Protein AF-A0A7Y5D1C2-F1 (afdb_monomer_lite)

Radius of gyration: 11.57 Å; chains: 1; bounding box: 35×24×23 Å

pLDDT: mean 75.0, std 17.31, range [31.34, 95.44]

Foldseek 3Di:
DDDPPWDDFDKAQALVSCVVPDDQQFWKDFPPDPWIWGFHDAPPVQQWTWTAGPVVRDIDIDHSPPPRGIMTGD

Sequence (74 aa):
MKRPEIINHKIVNSVEQLARFLKRGDIFRKPRGATQYKFEELVQEQNIVICENLDTHRSEEIYFNSPVFRLMMI

Structure (mmCIF, N/CA/C/O backbone):
data_AF-A0A7Y5D1C2-F1
#
_entry.id   AF-A0A7Y5D1C2-F1
#
loop_
_atom_site.group_PDB
_atom_site.id
_atom_site.type_symbol
_atom_site.label_atom_id
_atom_site.label_alt_id
_atom_site.labe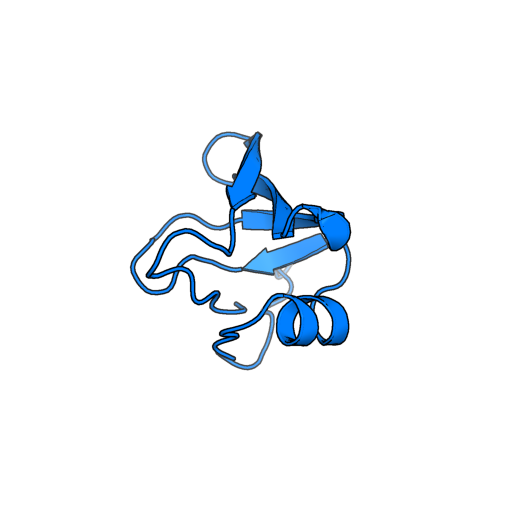l_comp_id
_atom_site.label_asym_id
_atom_site.label_entity_id
_atom_site.label_seq_id
_atom_site.pdbx_PDB_ins_code
_atom_site.Cartn_x
_atom_site.Cartn_y
_atom_site.Cartn_z
_atom_site.occupancy
_atom_site.B_iso_or_equiv
_atom_site.auth_seq_id
_atom_site.auth_comp_id
_atom_site.auth_asym_id
_atom_site.auth_atom_id
_atom_site.pdbx_PDB_model_num
ATOM 1 N N . MET A 1 1 ? 21.759 -12.173 -2.656 1.00 36.59 1 MET A N 1
ATOM 2 C CA . MET A 1 1 ? 20.691 -12.231 -1.635 1.00 36.59 1 MET A CA 1
ATOM 3 C C . MET A 1 1 ? 19.359 -12.322 -2.359 1.00 36.59 1 MET A C 1
ATOM 5 O O . MET A 1 1 ? 19.056 -11.437 -3.147 1.00 36.59 1 MET A O 1
ATOM 9 N N . LYS A 1 2 ? 18.641 -13.439 -2.200 1.00 31.34 2 LYS A N 1
ATOM 10 C CA . LYS A 1 2 ? 17.325 -13.652 -2.818 1.00 31.34 2 LYS A CA 1
ATOM 11 C C . LYS A 1 2 ? 16.299 -12.797 -2.067 1.00 31.34 2 LYS A C 1
ATOM 13 O O . LYS A 1 2 ? 16.292 -12.814 -0.839 1.00 31.34 2 LYS A O 1
ATOM 18 N N . ARG A 1 3 ? 15.529 -11.994 -2.807 1.00 31.52 3 ARG A N 1
ATOM 19 C CA . ARG A 1 3 ? 14.479 -11.111 -2.276 1.00 31.52 3 ARG A CA 1
ATOM 20 C C . ARG A 1 3 ? 13.408 -11.953 -1.562 1.00 31.52 3 ARG A C 1
ATOM 22 O O . ARG A 1 3 ? 13.171 -13.073 -2.011 1.00 31.52 3 ARG A O 1
ATOM 29 N N . PRO A 1 4 ? 12.771 -11.451 -0.490 1.00 37.28 4 PRO A N 1
ATOM 30 C CA . PRO A 1 4 ? 11.574 -12.086 0.044 1.00 37.28 4 PRO A CA 1
ATOM 31 C C . PRO A 1 4 ? 10.481 -12.039 -1.034 1.00 37.2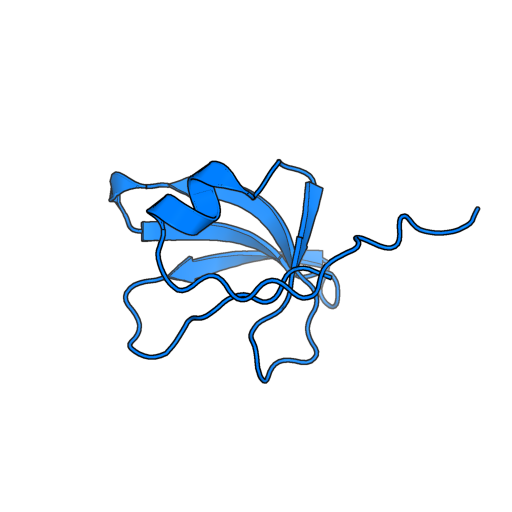8 4 PRO A C 1
ATOM 33 O O . PRO A 1 4 ? 9.966 -10.975 -1.360 1.00 37.28 4 PRO A O 1
ATOM 36 N N . GLU A 1 5 ? 10.201 -13.192 -1.640 1.00 34.41 5 GLU A N 1
ATOM 37 C CA . GLU A 1 5 ? 8.985 -13.436 -2.415 1.00 34.41 5 GLU A CA 1
ATOM 38 C C . GLU A 1 5 ? 7.841 -13.509 -1.407 1.00 34.41 5 GLU A C 1
ATOM 40 O O . GLU A 1 5 ? 7.807 -14.418 -0.571 1.00 34.41 5 GLU A O 1
ATOM 45 N N . ILE A 1 6 ? 6.935 -12.536 -1.420 1.00 44.44 6 ILE A N 1
ATOM 46 C CA . ILE A 1 6 ? 5.779 -12.571 -0.540 1.00 44.44 6 ILE A CA 1
ATOM 47 C C . ILE A 1 6 ? 4.694 -13.409 -1.237 1.00 44.44 6 ILE A C 1
ATOM 49 O O . ILE A 1 6 ? 4.189 -13.211 -2.340 1.00 44.44 6 ILE A O 1
ATOM 53 N N . ILE A 1 7 ? 4.389 -14.493 -0.551 1.00 43.19 7 ILE A N 1
ATOM 54 C CA . ILE A 1 7 ? 3.524 -15.567 -0.999 1.00 43.19 7 ILE A CA 1
ATOM 55 C C . ILE A 1 7 ? 2.062 -15.138 -0.772 1.00 43.19 7 ILE A C 1
ATOM 57 O O . ILE A 1 7 ? 1.725 -14.749 0.345 1.00 43.19 7 ILE A O 1
ATOM 61 N N . ASN A 1 8 ? 1.197 -15.293 -1.796 1.00 50.03 8 ASN A N 1
ATOM 62 C CA . ASN A 1 8 ? -0.267 -15.563 -1.735 1.00 50.03 8 ASN A CA 1
ATOM 63 C C . ASN A 1 8 ? -1.253 -14.696 -2.551 1.00 50.03 8 ASN A C 1
ATOM 65 O O . ASN A 1 8 ? -2.446 -14.932 -2.391 1.00 50.03 8 ASN A O 1
ATOM 69 N N . HIS A 1 9 ? -0.867 -13.769 -3.438 1.00 57.41 9 HIS A N 1
ATOM 70 C CA . HIS A 1 9 ? -1.807 -13.132 -4.402 1.00 57.41 9 HIS A CA 1
ATOM 71 C C . HIS A 1 9 ? -3.163 -12.658 -3.807 1.00 57.41 9 HIS A C 1
ATOM 73 O O . HIS A 1 9 ? -4.197 -12.683 -4.481 1.00 57.41 9 HIS A O 1
ATOM 79 N N . LYS A 1 10 ? -3.207 -12.271 -2.524 1.00 65.31 10 LYS A N 1
ATOM 80 C CA . LYS A 1 10 ? -4.474 -11.964 -1.851 1.00 65.31 10 LYS A CA 1
ATOM 81 C C . LYS A 1 10 ? -4.935 -10.582 -2.276 1.00 65.31 10 LYS A C 1
ATOM 83 O O . LYS A 1 10 ? -4.177 -9.619 -2.178 1.00 65.31 10 LYS A O 1
ATOM 88 N N . ILE A 1 11 ? -6.183 -10.510 -2.729 1.00 67.19 11 ILE A N 1
ATOM 89 C CA . ILE A 1 11 ? -6.863 -9.256 -3.035 1.00 67.19 11 ILE A CA 1
ATOM 90 C C . ILE A 1 11 ? -7.625 -8.816 -1.787 1.00 67.19 11 ILE A C 1
ATOM 92 O O . ILE A 1 11 ? -8.500 -9.541 -1.313 1.00 67.19 11 ILE A O 1
ATOM 96 N N . VAL A 1 12 ? -7.312 -7.630 -1.275 1.00 71.25 12 VAL A N 1
ATOM 97 C CA . VAL A 1 12 ? -8.037 -6.996 -0.164 1.00 71.25 12 VAL A CA 1
ATOM 98 C C . VAL A 1 12 ? -8.913 -5.861 -0.681 1.00 71.25 12 VAL A C 1
ATOM 100 O O . VAL A 1 12 ? -8.493 -5.095 -1.548 1.00 71.25 12 VAL A O 1
ATOM 103 N N . ASN A 1 13 ? -10.140 -5.786 -0.163 1.00 70.00 13 ASN A N 1
ATOM 104 C CA . ASN A 1 13 ? -11.203 -4.895 -0.639 1.00 70.00 13 ASN A CA 1
ATOM 105 C C . ASN A 1 13 ? -11.761 -3.983 0.466 1.00 70.00 13 ASN A C 1
ATOM 107 O O . ASN A 1 13 ? -12.758 -3.306 0.232 1.00 70.00 13 ASN A O 1
ATOM 111 N N . SER A 1 14 ? -11.160 -3.983 1.660 1.00 73.12 14 SER A N 1
ATOM 112 C CA . SER A 1 14 ? -11.497 -3.058 2.748 1.00 73.12 14 SER A CA 1
ATOM 113 C C . SER A 1 14 ? -10.257 -2.677 3.570 1.00 73.12 14 SER A C 1
ATOM 115 O O . SER A 1 14 ? -9.264 -3.415 3.592 1.00 73.12 14 SER A O 1
ATOM 117 N N . VAL A 1 15 ? -10.322 -1.542 4.271 1.00 73.38 15 VAL A N 1
ATOM 118 C CA . VAL A 1 15 ? -9.270 -1.069 5.191 1.00 73.38 15 VAL A CA 1
ATOM 119 C C . VAL A 1 15 ? -9.103 -2.014 6.381 1.00 73.38 15 VAL A C 1
ATOM 121 O O . VAL A 1 15 ? -7.987 -2.269 6.823 1.00 73.38 15 VAL A O 1
ATOM 124 N N . GLU A 1 16 ? -10.183 -2.628 6.856 1.00 74.62 16 GLU A N 1
ATOM 125 C CA . GLU A 1 16 ? -10.149 -3.615 7.940 1.00 74.62 16 GLU A CA 1
ATOM 126 C C . GLU A 1 16 ? -9.444 -4.903 7.509 1.00 74.62 16 GLU A C 1
ATOM 128 O O . GLU A 1 16 ? -8.756 -5.539 8.308 1.00 74.62 16 GLU A O 1
ATOM 133 N N . GLN A 1 17 ? -9.596 -5.304 6.243 1.00 76.44 17 GLN A N 1
ATOM 134 C CA . GLN A 1 17 ? -8.841 -6.426 5.691 1.00 76.44 17 GLN A CA 1
ATOM 135 C C . GLN A 1 17 ? -7.357 -6.073 5.593 1.00 76.44 17 GLN A C 1
ATOM 137 O O . GLN A 1 17 ? -6.526 -6.867 6.028 1.00 76.44 17 GLN A O 1
ATOM 142 N N . LEU A 1 18 ? -7.021 -4.878 5.097 1.00 75.31 18 LEU A N 1
ATOM 143 C CA . LEU A 1 18 ? -5.641 -4.388 5.076 1.00 75.31 18 LEU A CA 1
ATOM 144 C C . LEU A 1 18 ? -5.011 -4.411 6.469 1.00 75.31 18 LEU A C 1
ATOM 146 O O . LEU A 1 18 ? -3.953 -5.006 6.635 1.00 75.31 18 LEU A O 1
ATOM 150 N N . ALA A 1 19 ? -5.692 -3.858 7.475 1.00 72.56 19 ALA A N 1
ATOM 151 C CA . ALA A 1 19 ? -5.217 -3.801 8.857 1.00 72.56 19 ALA A CA 1
ATOM 152 C C . ALA A 1 19 ? -4.885 -5.179 9.453 1.00 72.56 19 ALA A C 1
ATOM 154 O O . ALA A 1 19 ? -4.029 -5.292 10.326 1.00 72.56 19 ALA A O 1
ATOM 155 N N . ARG A 1 20 ? -5.574 -6.235 9.003 1.00 77.19 20 ARG A N 1
ATOM 156 C CA . ARG A 1 20 ? -5.350 -7.610 9.474 1.00 77.19 20 ARG A CA 1
ATOM 157 C C . ARG A 1 20 ? -4.167 -8.294 8.798 1.00 77.19 20 ARG A C 1
ATOM 159 O O . ARG A 1 20 ? -3.629 -9.242 9.366 1.00 77.19 20 ARG A O 1
ATOM 166 N N . PHE A 1 21 ? -3.813 -7.878 7.583 1.00 74.00 21 PHE A N 1
ATOM 167 C CA . PHE A 1 21 ? -2.850 -8.593 6.745 1.00 74.00 21 PHE A CA 1
ATOM 168 C C . PHE A 1 21 ? -1.539 -7.844 6.523 1.00 74.00 21 PHE A C 1
ATOM 170 O O . PHE A 1 21 ? -0.514 -8.510 6.422 1.00 74.00 21 PHE A O 1
ATOM 177 N N . LEU A 1 22 ? -1.563 -6.512 6.452 1.00 76.81 22 LEU A N 1
ATOM 178 C CA . LEU A 1 22 ? -0.373 -5.708 6.197 1.00 76.81 22 LEU A CA 1
ATOM 179 C C . LEU A 1 22 ? 0.446 -5.491 7.462 1.00 76.81 22 LEU A C 1
ATOM 181 O O . LEU A 1 22 ? -0.054 -5.045 8.495 1.00 76.81 22 LEU A O 1
ATOM 185 N N . LYS A 1 23 ? 1.742 -5.747 7.338 1.00 83.94 23 LYS A N 1
ATOM 186 C CA . LYS A 1 23 ? 2.779 -5.372 8.292 1.00 83.94 23 LYS A CA 1
ATOM 187 C C . LYS A 1 23 ? 3.721 -4.384 7.631 1.00 83.94 23 LYS A C 1
ATOM 189 O O . LYS A 1 23 ? 3.984 -4.467 6.434 1.00 83.94 23 LYS A O 1
ATOM 194 N N . ARG A 1 24 ? 4.254 -3.450 8.421 1.00 86.75 24 ARG A N 1
ATOM 195 C CA . ARG A 1 24 ? 5.251 -2.483 7.951 1.00 86.75 24 ARG A CA 1
ATOM 196 C C . ARG A 1 24 ? 6.390 -3.200 7.213 1.00 86.75 24 ARG A C 1
ATOM 198 O O . ARG A 1 24 ? 6.990 -4.120 7.764 1.00 86.75 24 ARG A O 1
ATOM 205 N N . GLY A 1 25 ? 6.677 -2.762 5.990 1.00 86.50 25 GLY A N 1
ATOM 206 C CA . GLY A 1 25 ? 7.659 -3.361 5.084 1.00 86.50 25 GLY A CA 1
ATOM 207 C C . GLY A 1 25 ? 7.082 -4.317 4.036 1.00 86.50 25 GLY A C 1
ATOM 208 O O . GLY A 1 25 ? 7.798 -4.646 3.091 1.00 86.50 25 GLY A O 1
ATOM 209 N N . ASP A 1 26 ? 5.819 -4.737 4.159 1.00 86.06 26 ASP A N 1
ATOM 210 C CA . ASP A 1 26 ? 5.172 -5.596 3.163 1.00 86.06 26 ASP A CA 1
ATOM 211 C C . ASP A 1 26 ? 5.068 -4.899 1.805 1.00 86.06 26 ASP A C 1
ATOM 213 O O . ASP A 1 26 ? 4.839 -3.690 1.723 1.00 86.06 26 ASP A O 1
ATOM 217 N N . ILE A 1 27 ? 5.198 -5.675 0.731 1.00 86.19 27 ILE A N 1
ATOM 218 C CA . ILE A 1 27 ? 5.101 -5.169 -0.635 1.00 86.19 27 ILE A CA 1
ATOM 219 C C . ILE A 1 27 ? 3.718 -5.493 -1.202 1.00 86.19 27 ILE A C 1
ATOM 221 O O . ILE A 1 27 ? 3.159 -6.573 -1.012 1.00 86.19 27 ILE A O 1
ATOM 225 N N . PHE A 1 28 ? 3.129 -4.531 -1.900 1.00 83.81 28 PHE A N 1
ATOM 226 C CA . PHE A 1 28 ? 1.850 -4.708 -2.570 1.00 83.81 28 PHE A CA 1
ATOM 227 C C . PHE A 1 28 ? 1.786 -3.891 -3.860 1.00 83.81 28 PHE A C 1
ATOM 229 O O . PHE A 1 28 ? 2.612 -3.018 -4.123 1.00 83.81 28 PHE A O 1
ATOM 236 N N . ARG A 1 29 ? 0.772 -4.159 -4.681 1.00 82.56 29 ARG A N 1
ATOM 237 C CA . ARG A 1 29 ? 0.433 -3.347 -5.856 1.00 82.56 29 ARG A CA 1
ATOM 238 C C . ARG A 1 29 ? -1.056 -3.071 -5.943 1.00 82.56 29 ARG A C 1
ATOM 240 O O . ARG A 1 29 ? -1.885 -3.792 -5.389 1.00 82.56 29 ARG A O 1
ATOM 247 N N . LYS A 1 30 ? -1.407 -2.065 -6.737 1.00 80.06 30 LYS A N 1
ATOM 248 C CA . LYS A 1 30 ? -2.777 -1.878 -7.234 1.00 80.06 30 LYS A CA 1
ATOM 249 C C . LYS A 1 30 ? -3.105 -3.015 -8.226 1.00 80.06 30 LYS A C 1
ATOM 251 O O . LYS A 1 30 ? -2.206 -3.466 -8.932 1.00 80.06 30 LYS A O 1
ATOM 256 N N . PRO A 1 31 ? -4.363 -3.469 -8.382 1.00 74.25 31 PRO A N 1
ATOM 257 C CA . PRO A 1 31 ? -4.707 -4.711 -9.090 1.00 74.25 31 PRO A CA 1
ATOM 258 C C . PRO A 1 31 ? -4.434 -4.640 -10.593 1.00 74.25 31 PRO A C 1
ATOM 260 O O . PRO A 1 31 ? -4.365 -5.662 -11.264 1.00 74.25 31 PRO A O 1
ATOM 263 N N . ARG A 1 32 ? -4.317 -3.419 -11.123 1.00 76.44 32 ARG A N 1
ATOM 264 C CA . ARG A 1 32 ? -4.006 -3.113 -12.523 1.00 76.44 32 ARG A CA 1
ATOM 265 C C . ARG A 1 32 ? -2.733 -2.270 -12.670 1.00 76.44 32 ARG A C 1
ATOM 267 O O . ARG A 1 32 ? -2.447 -1.798 -13.762 1.00 76.44 32 ARG A O 1
ATOM 274 N N . GLY A 1 33 ? -2.011 -2.030 -11.574 1.00 78.00 33 GLY A N 1
ATOM 275 C CA . GLY A 1 33 ? -0.782 -1.242 -11.570 1.00 78.00 33 GLY A CA 1
ATOM 276 C C . GLY A 1 33 ? 0.447 -2.143 -11.622 1.00 78.00 33 GLY A C 1
ATOM 277 O O . GLY A 1 33 ? 0.460 -3.207 -11.005 1.00 78.00 33 GLY A O 1
ATOM 278 N N . ALA A 1 34 ? 1.478 -1.707 -12.344 1.00 83.94 34 ALA A N 1
ATOM 279 C CA . ALA A 1 34 ? 2.791 -2.350 -12.311 1.00 83.94 34 ALA A CA 1
ATOM 280 C C . ALA A 1 34 ? 3.626 -1.897 -11.100 1.00 83.94 34 ALA A C 1
ATOM 282 O O . ALA A 1 34 ? 4.448 -2.667 -10.614 1.00 83.94 34 ALA A O 1
ATOM 283 N N . THR A 1 35 ? 3.370 -0.683 -10.600 1.00 86.50 35 THR A N 1
ATOM 284 C CA . THR A 1 35 ? 4.089 -0.081 -9.475 1.00 86.50 35 THR A CA 1
ATOM 285 C C . THR A 1 35 ? 3.957 -0.910 -8.208 1.00 86.50 35 THR A C 1
ATOM 287 O O . THR A 1 35 ? 2.849 -1.270 -7.787 1.00 86.50 35 THR A O 1
ATOM 290 N N . GLN A 1 36 ? 5.112 -1.179 -7.608 1.00 89.00 36 GLN A N 1
ATOM 291 C CA . GLN A 1 36 ? 5.225 -1.813 -6.308 1.00 89.00 36 GLN A CA 1
ATOM 292 C C . GLN A 1 36 ? 5.298 -0.750 -5.217 1.00 89.00 36 GLN A C 1
ATOM 294 O O . GLN A 1 36 ? 5.996 0.257 -5.343 1.00 89.00 36 GLN A O 1
ATOM 299 N N . TYR A 1 37 ? 4.588 -1.010 -4.132 1.00 89.00 37 TYR A N 1
ATOM 300 C CA . TYR A 1 37 ? 4.524 -0.151 -2.968 1.00 89.00 37 TYR A CA 1
ATOM 301 C C . TYR A 1 37 ? 4.987 -0.931 -1.752 1.00 89.00 37 TYR A C 1
ATOM 303 O O . TYR A 1 37 ? 4.566 -2.069 -1.558 1.00 89.00 37 TYR A O 1
ATOM 311 N N . LYS A 1 38 ? 5.826 -0.315 -0.926 1.00 90.00 38 LYS A N 1
ATOM 312 C CA . LYS A 1 38 ? 6.219 -0.848 0.375 1.00 90.00 38 LYS A CA 1
ATOM 313 C C . LYS A 1 38 ? 5.370 -0.177 1.444 1.00 90.00 38 LYS A C 1
ATOM 315 O O . LYS A 1 38 ? 5.393 1.043 1.581 1.00 90.00 38 LYS A O 1
ATOM 320 N N . PHE A 1 39 ? 4.584 -0.959 2.164 1.00 89.25 39 PHE A N 1
ATOM 321 C CA . PHE A 1 39 ? 3.682 -0.467 3.193 1.00 89.25 39 PHE A CA 1
ATOM 322 C C . PHE A 1 39 ? 4.452 0.103 4.384 1.00 89.25 39 PHE A C 1
ATOM 324 O O . PHE A 1 39 ? 5.361 -0.541 4.908 1.00 89.25 39 PHE A O 1
ATOM 331 N N . GLU A 1 40 ? 4.054 1.285 4.843 1.00 91.56 40 GLU A N 1
ATOM 332 C CA . GLU A 1 40 ? 4.615 1.909 6.040 1.00 91.56 40 GLU A CA 1
ATOM 333 C C . GLU A 1 40 ? 3.585 1.940 7.170 1.00 91.56 40 GLU A C 1
ATOM 335 O O . GLU A 1 40 ? 3.856 1.428 8.258 1.00 91.56 40 GLU A O 1
ATOM 340 N N . GLU A 1 41 ? 2.399 2.493 6.906 1.00 91.38 41 GLU A N 1
ATOM 341 C CA . GLU A 1 41 ? 1.393 2.759 7.935 1.00 91.38 41 GLU A CA 1
ATOM 342 C C . GLU A 1 41 ? -0.035 2.774 7.368 1.00 91.38 41 GLU A C 1
ATOM 344 O O . GLU A 1 41 ? -0.265 3.087 6.199 1.00 91.38 41 GLU A O 1
ATOM 349 N N . LEU A 1 42 ? -1.012 2.436 8.215 1.00 87.75 42 LEU A N 1
ATOM 350 C CA . LEU A 1 42 ? -2.438 2.534 7.917 1.00 87.75 42 LEU A CA 1
ATOM 351 C C . LEU A 1 42 ? -3.109 3.519 8.877 1.00 87.75 42 LEU A C 1
ATOM 353 O O . LEU A 1 42 ? -3.245 3.230 10.065 1.00 87.75 42 LEU A O 1
ATOM 357 N N . VAL A 1 43 ? -3.609 4.629 8.342 1.00 89.19 43 VAL A N 1
ATOM 358 C CA . VAL A 1 43 ? -4.393 5.619 9.089 1.00 89.19 43 VAL A CA 1
ATOM 359 C C . VAL A 1 43 ? -5.874 5.276 8.928 1.00 89.19 43 VAL A C 1
ATOM 361 O O . VAL A 1 43 ? -6.543 5.726 7.995 1.00 89.19 43 VAL A O 1
ATOM 364 N N . GLN A 1 44 ? -6.381 4.417 9.818 1.00 81.12 44 GLN A N 1
ATOM 365 C CA . GLN A 1 44 ? -7.728 3.836 9.712 1.00 81.12 44 GLN A CA 1
ATOM 366 C C . GLN A 1 44 ? -8.843 4.888 9.731 1.00 81.12 44 GLN A C 1
ATOM 368 O O . GLN A 1 44 ? -9.753 4.815 8.912 1.00 81.12 44 GLN A O 1
ATOM 373 N N . GLU A 1 45 ? -8.746 5.896 10.602 1.00 85.25 45 GLU A N 1
ATOM 374 C CA . GLU A 1 45 ? -9.751 6.966 10.731 1.00 85.25 45 GLU A CA 1
ATOM 375 C C . GLU A 1 45 ? -9.972 7.732 9.419 1.00 85.25 45 GLU A C 1
ATOM 377 O O . GLU A 1 45 ? -11.073 8.201 9.139 1.00 85.25 45 GLU A O 1
ATOM 382 N N . GLN A 1 46 ? -8.924 7.828 8.597 1.00 83.69 46 GLN A N 1
ATOM 383 C CA . GLN A 1 46 ? -8.927 8.564 7.334 1.00 83.69 46 GLN A CA 1
ATOM 384 C C . GLN A 1 46 ? -9.015 7.635 6.114 1.00 83.69 46 GLN A C 1
ATOM 386 O O . GLN A 1 46 ? -9.139 8.109 4.986 1.00 83.69 46 GLN A O 1
ATOM 391 N N . ASN A 1 47 ? -8.990 6.313 6.320 1.00 83.19 47 ASN A N 1
ATOM 392 C CA . ASN A 1 47 ? -8.898 5.303 5.264 1.00 83.19 47 ASN A CA 1
ATOM 393 C C . ASN A 1 47 ? -7.704 5.527 4.313 1.00 83.19 47 ASN A C 1
ATOM 395 O O . ASN A 1 47 ? -7.831 5.356 3.096 1.00 83.19 47 ASN A O 1
ATOM 399 N N . ILE A 1 48 ? -6.549 5.908 4.873 1.00 86.44 48 ILE A N 1
ATOM 400 C CA . ILE A 1 48 ? -5.315 6.191 4.125 1.00 86.44 48 ILE A CA 1
ATOM 401 C C . ILE A 1 48 ? -4.278 5.102 4.389 1.00 86.44 48 ILE A C 1
ATOM 403 O O . ILE A 1 48 ? -3.993 4.754 5.534 1.00 86.44 48 ILE A O 1
ATOM 407 N N . VAL A 1 49 ? -3.677 4.595 3.316 1.00 87.25 49 VAL A N 1
ATOM 408 C CA . VAL A 1 49 ? -2.474 3.763 3.352 1.00 87.25 49 VAL A CA 1
ATOM 409 C C . VAL A 1 49 ? -1.274 4.645 3.021 1.00 87.25 49 VAL A C 1
ATOM 411 O O 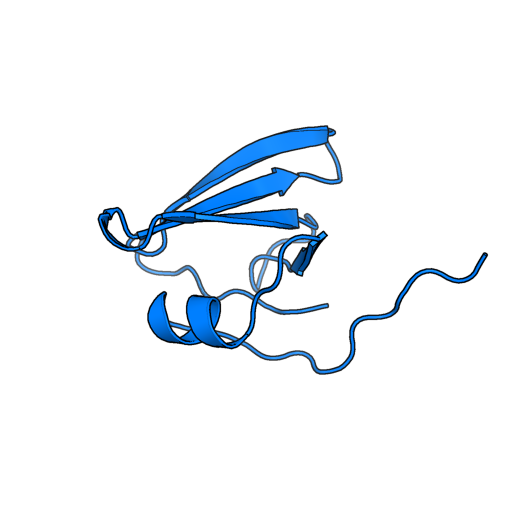. VAL A 1 49 ? -1.208 5.201 1.925 1.00 87.25 49 VAL A O 1
ATOM 414 N N . ILE A 1 50 ? -0.316 4.743 3.937 1.00 91.19 50 ILE A N 1
ATOM 415 C CA . ILE A 1 50 ? 0.977 5.386 3.703 1.00 91.19 50 ILE A CA 1
ATOM 416 C C . ILE A 1 50 ? 1.956 4.313 3.231 1.00 91.19 50 ILE A C 1
ATOM 418 O O . ILE A 1 50 ? 2.116 3.260 3.859 1.00 9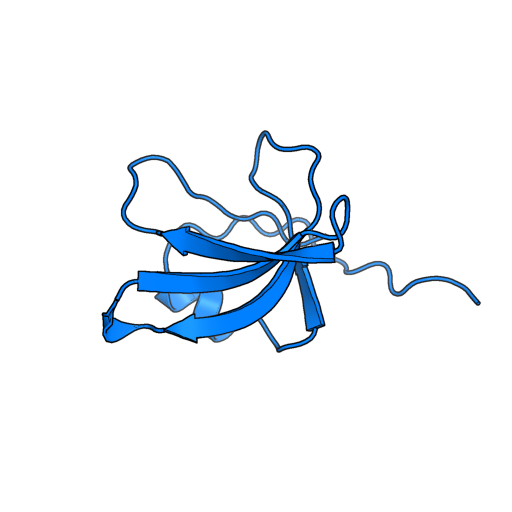1.19 50 ILE A O 1
ATOM 422 N N . CYS A 1 51 ? 2.608 4.566 2.103 1.00 91.38 51 CYS A N 1
ATOM 423 C CA . CYS A 1 51 ? 3.530 3.620 1.488 1.00 91.38 51 CYS A CA 1
ATOM 424 C C . CYS A 1 51 ? 4.654 4.330 0.731 1.00 91.38 51 CYS A C 1
ATOM 426 O O . CYS A 1 51 ? 4.522 5.485 0.345 1.00 91.38 51 CYS A O 1
ATOM 428 N N . GLU A 1 52 ? 5.764 3.636 0.500 1.00 94.50 52 GLU A N 1
ATOM 429 C CA . GLU A 1 52 ? 6.824 4.083 -0.404 1.00 94.50 52 GLU A CA 1
ATOM 430 C C . GLU A 1 52 ? 6.585 3.486 -1.793 1.00 94.50 52 GLU A C 1
ATOM 432 O O . GLU A 1 52 ? 6.476 2.267 -1.937 1.00 94.50 52 GLU A O 1
ATOM 437 N N . ASN A 1 53 ? 6.538 4.326 -2.823 1.00 93.56 53 ASN A N 1
ATOM 438 C CA . ASN A 1 53 ? 6.601 3.882 -4.209 1.00 93.56 53 ASN A CA 1
ATOM 439 C C . ASN A 1 53 ? 8.030 3.415 -4.522 1.00 93.56 53 ASN A C 1
ATOM 441 O O . ASN A 1 53 ? 8.957 4.222 -4.530 1.00 93.56 53 ASN A O 1
ATOM 445 N N . LEU A 1 54 ? 8.203 2.125 -4.810 1.00 91.25 54 LEU A N 1
ATOM 446 C CA . LEU A 1 54 ? 9.520 1.520 -5.029 1.00 91.25 54 LEU A CA 1
ATOM 447 C C . LEU A 1 54 ? 10.154 1.876 -6.381 1.00 91.25 54 LEU A C 1
ATOM 449 O O . LEU A 1 54 ? 11.350 1.656 -6.552 1.00 91.25 54 LEU A O 1
ATOM 453 N N . ASP A 1 55 ? 9.389 2.440 -7.319 1.00 92.00 55 ASP A N 1
ATOM 454 C CA . ASP A 1 55 ? 9.919 2.931 -8.595 1.00 92.00 55 ASP A CA 1
ATOM 455 C C . ASP A 1 55 ? 10.537 4.331 -8.435 1.00 92.00 55 ASP A C 1
ATOM 457 O O . ASP A 1 55 ? 11.505 4.676 -9.113 1.00 92.00 55 ASP A O 1
ATOM 461 N N . THR A 1 56 ? 9.966 5.161 -7.552 1.00 95.25 56 THR A N 1
ATOM 462 C CA . THR A 1 56 ? 10.352 6.577 -7.391 1.00 95.25 56 THR A CA 1
ATOM 463 C C . THR A 1 56 ? 11.023 6.900 -6.059 1.00 95.25 56 THR A C 1
ATOM 465 O O . THR A 1 56 ? 11.542 8.006 -5.903 1.00 95.25 56 THR A O 1
ATOM 468 N N . HIS A 1 57 ? 11.017 5.965 -5.107 1.00 93.25 57 HIS A N 1
ATOM 469 C CA . HIS A 1 57 ? 11.473 6.142 -3.724 1.00 93.25 57 HIS A CA 1
ATOM 470 C C . HIS A 1 57 ? 10.810 7.319 -2.998 1.00 93.25 57 HIS A C 1
ATOM 472 O O . HIS A 1 57 ? 11.422 7.985 -2.160 1.00 93.25 57 HIS A O 1
ATOM 478 N N . ARG A 1 58 ? 9.550 7.612 -3.338 1.00 95.44 58 ARG A N 1
ATOM 479 C CA . ARG A 1 58 ? 8.756 8.670 -2.701 1.00 95.44 58 ARG A CA 1
ATOM 480 C C . ARG A 1 58 ? 7.645 8.078 -1.853 1.00 95.44 58 ARG A C 1
ATOM 482 O O . ARG A 1 58 ? 7.031 7.083 -2.235 1.00 95.44 58 ARG A O 1
ATOM 489 N N . SER A 1 59 ? 7.362 8.732 -0.732 1.00 94.44 59 SER A N 1
ATOM 490 C CA . SER A 1 59 ? 6.175 8.442 0.066 1.00 94.44 59 SER A CA 1
ATOM 491 C C . SER A 1 59 ? 4.914 8.867 -0.686 1.00 94.44 59 SER A C 1
ATOM 493 O O . SER A 1 59 ? 4.843 9.980 -1.208 1.00 94.44 59 SER A O 1
ATOM 495 N N . GLU A 1 60 ? 3.923 7.984 -0.721 1.00 92.88 60 GLU A N 1
ATOM 496 C CA . GLU A 1 60 ? 2.608 8.200 -1.313 1.00 92.88 60 GLU A CA 1
ATOM 497 C C . GLU A 1 60 ? 1.500 7.831 -0.319 1.00 92.88 60 GLU A C 1
ATOM 499 O O . GLU A 1 60 ? 1.595 6.853 0.429 1.00 92.88 60 GLU A O 1
ATOM 504 N N . GLU A 1 61 ? 0.419 8.606 -0.369 1.00 90.38 61 GLU A N 1
ATOM 505 C CA . GLU A 1 61 ? -0.830 8.341 0.338 1.00 90.38 61 GLU A CA 1
ATOM 506 C C . GLU A 1 61 ? -1.845 7.728 -0.629 1.00 90.38 61 GLU A C 1
ATOM 508 O O . GLU A 1 61 ? -2.175 8.304 -1.670 1.00 90.38 61 GLU A O 1
ATOM 513 N N . ILE A 1 62 ? -2.360 6.548 -0.290 1.00 84.44 62 ILE A N 1
ATOM 514 C CA . ILE A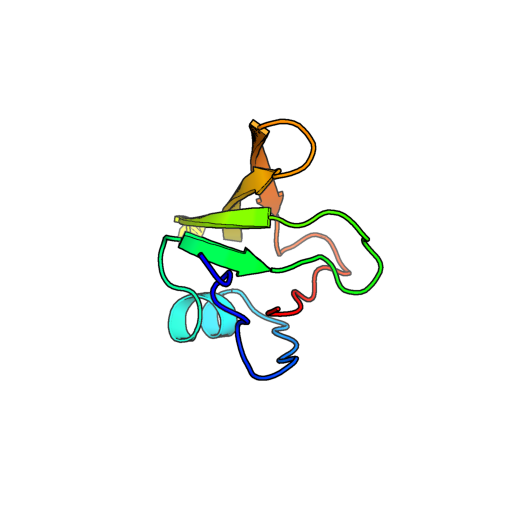 1 62 ? -3.379 5.855 -1.078 1.00 84.44 62 ILE A CA 1
ATOM 515 C C . ILE A 1 62 ? -4.688 5.843 -0.292 1.00 84.44 62 ILE A C 1
ATOM 517 O O . ILE A 1 62 ? -4.791 5.226 0.766 1.00 84.44 62 ILE A O 1
ATOM 521 N N . TYR A 1 63 ? -5.706 6.489 -0.857 1.00 80.94 63 TYR A N 1
ATOM 522 C CA . TYR A 1 63 ? -7.044 6.588 -0.281 1.00 80.94 63 TYR A CA 1
ATOM 523 C C . TYR A 1 63 ? -7.897 5.380 -0.676 1.00 80.94 63 TYR A C 1
ATOM 525 O O . TYR A 1 63 ? -8.125 5.118 -1.861 1.00 80.94 63 TYR A O 1
ATOM 533 N N . PHE A 1 64 ? -8.401 4.652 0.319 1.00 71.12 64 PHE A N 1
ATOM 534 C CA . PHE A 1 64 ? -9.173 3.427 0.099 1.00 71.12 64 PHE A CA 1
ATOM 535 C C . PHE A 1 64 ? -10.634 3.694 -0.322 1.00 71.12 64 PHE A C 1
ATOM 537 O O . PHE A 1 64 ? -11.287 2.828 -0.896 1.00 71.12 64 PHE A O 1
ATOM 544 N N . ASN A 1 65 ? -11.145 4.906 -0.078 1.00 64.69 65 ASN A N 1
ATOM 545 C CA . ASN A 1 65 ? -12.513 5.334 -0.406 1.00 64.69 65 ASN A CA 1
ATOM 546 C C . ASN A 1 65 ? -12.710 5.783 -1.867 1.00 64.69 65 ASN A C 1
ATOM 548 O O . ASN A 1 65 ? -13.839 6.047 -2.281 1.00 64.69 65 ASN A O 1
ATOM 552 N N . SER A 1 66 ? -11.644 5.867 -2.666 1.00 52.91 66 SER A N 1
ATOM 553 C CA . SER A 1 66 ? -11.791 6.055 -4.108 1.00 52.91 66 SER A CA 1
ATOM 554 C C . SER A 1 66 ? -12.340 4.745 -4.702 1.00 52.91 66 SER A C 1
ATOM 556 O O . SER A 1 66 ? -11.823 3.682 -4.354 1.00 52.91 66 SER A O 1
ATOM 558 N N . PRO A 1 67 ? -13.389 4.776 -5.550 1.00 39.84 67 PRO A N 1
ATOM 559 C CA . PRO A 1 67 ? -14.340 3.675 -5.808 1.00 39.84 67 PRO A CA 1
ATOM 560 C C . PRO A 1 67 ? -13.784 2.312 -6.291 1.00 39.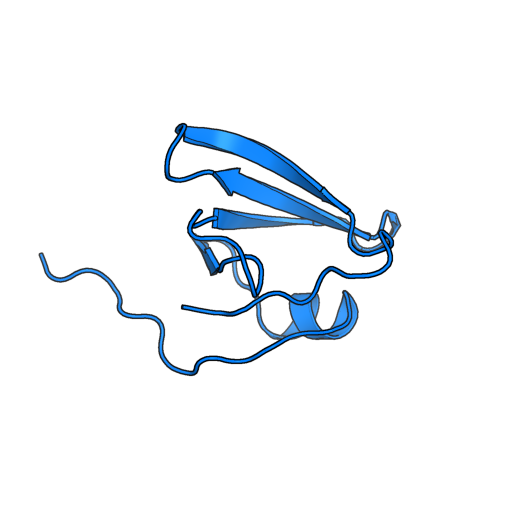84 67 PRO A C 1
ATOM 562 O O . PRO A 1 67 ? -14.561 1.418 -6.620 1.00 39.84 67 PRO A O 1
ATOM 565 N N . VAL A 1 68 ? -12.464 2.121 -6.396 1.00 47.12 68 VAL A N 1
ATOM 566 C CA . VAL A 1 68 ? -11.831 1.011 -7.125 1.00 47.12 68 VAL A CA 1
ATOM 567 C C . VAL A 1 68 ? -10.502 0.530 -6.502 1.00 47.12 68 VAL A C 1
ATOM 569 O O . VAL A 1 68 ? -9.738 -0.162 -7.175 1.00 47.12 68 VAL A O 1
ATOM 572 N N . PHE A 1 69 ? -10.156 0.843 -5.248 1.00 60.31 69 PHE A N 1
ATOM 573 C CA . PHE A 1 69 ? -8.868 0.375 -4.703 1.00 60.31 69 PHE A CA 1
ATOM 574 C C . PHE A 1 69 ? -8.970 -0.977 -4.005 1.00 60.31 69 PHE A C 1
ATOM 576 O O . PHE A 1 69 ? -9.221 -1.087 -2.814 1.00 60.31 69 PHE A O 1
ATOM 583 N N . ARG A 1 70 ? -8.716 -2.033 -4.782 1.00 62.91 70 ARG A N 1
ATOM 584 C CA . ARG A 1 70 ? -8.303 -3.332 -4.237 1.00 62.91 70 ARG A CA 1
ATOM 585 C C . ARG A 1 70 ? -6.778 -3.347 -4.169 1.00 62.91 70 ARG A C 1
ATOM 587 O O . ARG A 1 70 ? -6.153 -2.760 -5.043 1.00 62.91 70 ARG A O 1
ATOM 594 N N . LEU A 1 71 ? -6.152 -3.987 -3.191 1.00 65.25 71 LEU A N 1
ATOM 595 C CA . LEU A 1 71 ? -4.688 -4.148 -3.182 1.00 65.25 71 LEU A CA 1
ATOM 596 C C . LEU A 1 71 ? -4.332 -5.620 -3.361 1.00 65.25 71 LEU A C 1
ATOM 598 O O . LEU A 1 71 ? -5.031 -6.492 -2.850 1.00 65.25 71 LEU A O 1
ATOM 602 N N . MET A 1 72 ? -3.282 -5.887 -4.132 1.00 64.69 72 MET A N 1
ATOM 603 C CA . MET A 1 72 ? -2.745 -7.222 -4.359 1.00 64.69 72 MET A CA 1
ATOM 604 C C . MET A 1 72 ? -1.408 -7.348 -3.635 1.00 64.69 72 MET A C 1
ATOM 606 O O . MET A 1 72 ? -0.456 -6.647 -3.975 1.00 64.69 72 MET A O 1
ATOM 610 N N . MET A 1 73 ? -1.350 -8.271 -2.681 1.00 64.19 73 MET A N 1
ATOM 611 C CA . MET A 1 73 ? -0.122 -8.634 -1.970 1.00 64.19 73 MET A CA 1
ATOM 612 C C . MET A 1 73 ? 0.785 -9.471 -2.893 1.00 64.19 73 MET A C 1
ATOM 614 O O . MET A 1 73 ? 0.296 -10.434 -3.501 1.00 64.19 73 MET A O 1
ATOM 618 N N . ILE A 1 74 ? 2.063 -9.092 -3.011 1.00 63.69 74 ILE A N 1
ATOM 619 C CA . ILE A 1 74 ? 3.133 -9.742 -3.807 1.00 63.69 74 ILE A CA 1
ATOM 620 C C . ILE A 1 74 ? 4.332 -9.936 -2.909 1.00 63.69 74 ILE A C 1
ATOM 622 O O . ILE A 1 74 ? 4.480 -9.051 -2.042 1.00 63.69 74 ILE A O 1
#

Secondary structure (DSSP, 8-state):
----------EE-SHHHHHHH--TT-EEE-TT---EEEEEEEEGGGTEEEEEETTTTEEEEEETTSTT--EEE-